Protein AF-A0A1G2YQS7-F1 (afdb_monomer_lite)

Sequence (127 aa):
MM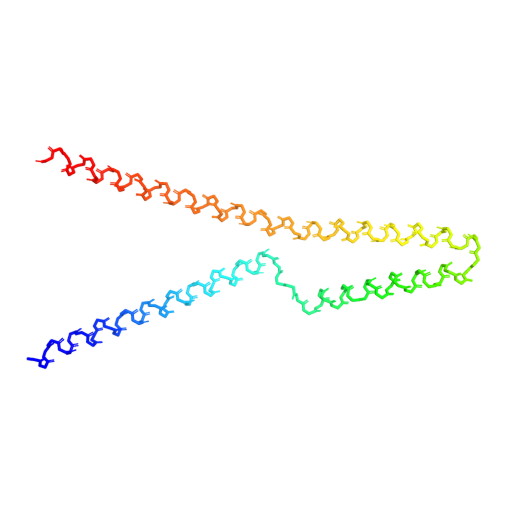EKQFNIETEMNDLRNELENFQQEKERVRAIVGKIGGIPTFNTKLINILFIMVLVVSVIISIIGGEKIRSLMIEAAVIALSIKIIYMINCQMKVNHFKLWMLSSIEWRLNEIMKVVRTRENKQKVE

Radius of gyration: 28.33 Å; chains: 1; bounding box: 50×42×80 Å

Structure (mmCIF, N/CA/C/O backbone):
data_AF-A0A1G2YQS7-F1
#
_entry.id   AF-A0A1G2YQS7-F1
#
loop_
_atom_site.group_PDB
_atom_site.id
_atom_site.type_symbol
_atom_site.label_atom_id
_atom_site.label_alt_id
_atom_site.label_comp_id
_atom_site.label_asym_id
_atom_site.label_entity_id
_atom_site.label_seq_id
_atom_site.pdbx_PDB_ins_code
_atom_site.Cartn_x
_atom_site.Cartn_y
_atom_site.Cartn_z
_atom_site.occupancy
_atom_site.B_iso_or_equiv
_atom_site.auth_seq_id
_atom_site.auth_comp_id
_atom_site.auth_asym_id
_atom_site.auth_atom_id
_atom_site.pdbx_PDB_model_num
ATOM 1 N N . MET A 1 1 ? 8.230 -28.464 -49.896 1.00 56.47 1 MET A N 1
ATOM 2 C CA . MET A 1 1 ? 7.083 -28.114 -49.018 1.00 56.47 1 MET A CA 1
ATOM 3 C C . MET A 1 1 ? 7.303 -28.565 -47.575 1.00 56.47 1 MET A C 1
ATOM 5 O O . MET A 1 1 ? 7.075 -27.758 -46.689 1.00 56.47 1 MET A O 1
ATOM 9 N N . MET A 1 2 ? 7.785 -29.791 -47.337 1.00 62.97 2 MET A N 1
ATOM 10 C CA . MET A 1 2 ? 8.037 -30.347 -45.994 1.00 62.97 2 MET A CA 1
ATOM 11 C C . MET A 1 2 ? 9.086 -29.559 -45.177 1.00 62.97 2 MET A C 1
ATOM 13 O O . MET A 1 2 ? 8.863 -29.264 -44.013 1.00 62.97 2 MET A O 1
ATOM 17 N N . GLU A 1 3 ? 10.168 -29.109 -45.817 1.00 67.88 3 GLU A N 1
ATOM 18 C CA . GLU A 1 3 ? 11.252 -28.330 -45.187 1.00 67.88 3 GLU A CA 1
ATOM 19 C C . GLU A 1 3 ? 10.809 -26.935 -44.700 1.00 67.88 3 GLU A C 1
ATOM 21 O O . GLU A 1 3 ? 11.231 -26.459 -43.652 1.00 67.88 3 GLU A O 1
ATOM 26 N N . LYS A 1 4 ? 9.878 -26.296 -45.422 1.00 69.38 4 LYS A N 1
ATOM 27 C CA . LYS A 1 4 ? 9.332 -24.981 -45.051 1.00 69.38 4 LYS A CA 1
ATOM 28 C C . LYS A 1 4 ? 8.371 -25.081 -43.861 1.00 69.38 4 LYS A C 1
ATOM 30 O O . LYS A 1 4 ? 8.360 -24.185 -43.029 1.00 69.38 4 LYS A O 1
ATOM 35 N N . GLN A 1 5 ? 7.604 -26.174 -43.774 1.00 70.69 5 GLN A N 1
ATOM 36 C CA . GLN A 1 5 ? 6.743 -26.461 -42.621 1.00 70.69 5 GLN A CA 1
ATOM 37 C C . GLN A 1 5 ? 7.581 -26.761 -41.371 1.00 70.69 5 GLN A C 1
ATOM 39 O O . GLN A 1 5 ? 7.315 -26.193 -40.321 1.00 70.69 5 GLN A O 1
ATOM 44 N N . PHE A 1 6 ? 8.649 -27.557 -41.510 1.00 75.75 6 PHE A N 1
ATOM 45 C CA . PHE A 1 6 ? 9.580 -27.863 -40.420 1.00 75.75 6 PHE A CA 1
ATOM 46 C C . PHE A 1 6 ? 10.269 -26.607 -39.860 1.00 75.75 6 PHE A C 1
ATOM 48 O O . PHE A 1 6 ? 10.380 -26.447 -38.646 1.00 75.75 6 PHE A O 1
ATOM 55 N N . ASN A 1 7 ? 10.676 -25.676 -40.730 1.00 79.69 7 ASN A N 1
ATOM 56 C CA . ASN A 1 7 ? 11.290 -24.422 -40.296 1.00 79.69 7 ASN A CA 1
ATOM 57 C C . ASN A 1 7 ? 10.292 -23.503 -39.566 1.00 79.69 7 ASN A C 1
ATOM 59 O O . ASN A 1 7 ? 10.620 -22.950 -38.524 1.00 79.69 7 ASN A O 1
ATOM 63 N N . ILE A 1 8 ? 9.053 -23.385 -40.065 1.00 80.94 8 ILE A N 1
ATOM 64 C CA . ILE A 1 8 ? 7.994 -22.595 -39.407 1.00 80.94 8 ILE A CA 1
ATOM 65 C C . ILE A 1 8 ? 7.635 -23.189 -38.041 1.00 80.94 8 ILE A C 1
ATOM 67 O O . ILE A 1 8 ? 7.426 -22.448 -37.086 1.00 80.94 8 ILE A O 1
ATOM 71 N N . GLU A 1 9 ? 7.577 -24.514 -37.936 1.00 80.81 9 GLU A N 1
ATOM 72 C CA . GLU A 1 9 ? 7.265 -25.203 -36.684 1.00 80.81 9 GLU A CA 1
ATOM 73 C C . GLU A 1 9 ? 8.387 -25.052 -35.646 1.00 80.81 9 GLU A C 1
ATOM 75 O O . GLU A 1 9 ? 8.107 -24.844 -34.466 1.00 80.81 9 GLU A O 1
ATOM 80 N N . THR A 1 10 ? 9.646 -25.050 -36.094 1.00 85.19 10 THR A N 1
ATOM 81 C CA . THR A 1 10 ? 10.815 -24.773 -35.245 1.00 85.19 10 THR A CA 1
ATOM 82 C C . THR A 1 10 ? 10.805 -23.329 -34.742 1.00 85.19 10 THR A C 1
ATOM 84 O O . THR A 1 10 ? 10.892 -23.108 -33.537 1.00 85.19 10 THR A O 1
ATOM 87 N N . GLU A 1 11 ? 10.583 -22.352 -35.627 1.00 80.00 11 GLU A N 1
ATOM 88 C CA . GLU A 1 11 ? 10.474 -20.938 -35.244 1.00 80.00 11 GLU A CA 1
ATOM 89 C C . GLU A 1 11 ? 9.298 -20.717 -34.280 1.00 80.00 11 GLU A C 1
ATOM 91 O O . GLU A 1 11 ? 9.448 -20.083 -33.240 1.00 80.00 11 GLU A O 1
ATOM 96 N N . MET A 1 12 ? 8.125 -21.299 -34.556 1.00 78.62 12 MET A N 1
ATOM 97 C CA . MET A 1 12 ? 6.975 -21.225 -33.647 1.00 78.62 12 MET A CA 1
ATOM 98 C C . MET A 1 12 ? 7.284 -21.802 -32.264 1.00 78.62 12 MET A C 1
ATOM 100 O O . MET A 1 12 ? 6.775 -21.292 -31.263 1.00 78.62 12 MET A O 1
ATOM 104 N N . ASN A 1 13 ? 8.081 -22.866 -32.193 1.00 85.75 13 ASN A N 1
ATOM 105 C CA . ASN A 1 13 ? 8.472 -23.470 -30.929 1.00 85.75 13 ASN A CA 1
ATOM 106 C C . ASN A 1 13 ? 9.477 -22.595 -30.162 1.00 85.75 13 ASN A C 1
ATOM 108 O O . ASN A 1 13 ? 9.319 -22.412 -28.954 1.00 85.75 13 ASN A O 1
ATOM 112 N N . ASP A 1 14 ? 10.433 -21.985 -30.860 1.00 86.88 14 ASP A N 1
ATOM 113 C CA . ASP A 1 14 ? 11.383 -21.040 -30.269 1.00 86.88 14 ASP A CA 1
ATOM 114 C C . ASP A 1 14 ? 10.672 -19.792 -29.733 1.00 86.88 14 ASP A C 1
ATOM 116 O O . ASP A 1 14 ? 10.871 -19.429 -28.572 1.00 86.88 14 ASP A O 1
ATOM 120 N N . LEU A 1 15 ? 9.742 -19.211 -30.503 1.00 83.94 15 LEU A N 1
ATOM 121 C CA . LEU A 1 15 ? 8.925 -18.081 -30.046 1.00 83.94 15 LEU A CA 1
ATOM 122 C C . LEU A 1 15 ? 8.093 -18.433 -28.802 1.00 83.94 15 LEU A C 1
ATOM 124 O O . LEU A 1 15 ? 7.926 -17.596 -27.913 1.00 83.94 15 LEU A O 1
ATOM 128 N N . ARG A 1 16 ? 7.554 -19.658 -28.715 1.00 82.56 16 ARG A N 1
ATOM 129 C CA . ARG A 1 16 ? 6.798 -20.116 -27.533 1.00 82.56 16 ARG A CA 1
ATOM 130 C C . ARG A 1 16 ? 7.691 -20.243 -26.305 1.00 82.56 16 ARG A C 1
ATOM 132 O O . ARG A 1 16 ? 7.285 -19.806 -25.229 1.00 82.56 16 ARG A O 1
ATOM 139 N N . ASN A 1 17 ? 8.883 -20.803 -26.473 1.00 86.12 17 ASN A N 1
ATOM 140 C CA . ASN A 1 17 ? 9.855 -20.973 -25.398 1.00 86.12 17 ASN A CA 1
ATOM 141 C C . ASN A 1 17 ? 10.358 -19.612 -24.881 1.00 86.12 17 ASN A C 1
ATOM 143 O O . ASN A 1 17 ? 10.475 -19.386 -23.675 1.00 86.12 17 ASN A O 1
ATOM 147 N N . GLU A 1 18 ? 10.568 -18.658 -25.788 1.00 76.88 18 GLU A N 1
ATOM 148 C CA . GLU A 1 18 ? 10.894 -17.278 -25.434 1.00 76.88 18 GLU A CA 1
ATOM 149 C C . GLU A 1 18 ? 9.750 -16.621 -24.645 1.00 76.88 18 GLU A C 1
ATOM 151 O O . GLU A 1 18 ? 9.978 -16.039 -23.583 1.00 76.88 18 GLU A O 1
ATOM 156 N N . LEU A 1 19 ? 8.500 -16.789 -25.095 1.00 80.50 19 LEU A N 1
ATOM 157 C CA . LEU A 1 19 ? 7.314 -16.283 -24.395 1.00 80.50 19 LEU A CA 1
ATOM 158 C C . LEU A 1 19 ? 7.178 -16.849 -22.975 1.00 80.50 19 LEU A C 1
ATOM 160 O O . LEU A 1 19 ? 6.801 -16.120 -22.054 1.00 80.50 19 LEU A O 1
ATOM 164 N N . GLU A 1 20 ? 7.465 -18.135 -22.792 1.00 83.94 20 GLU A N 1
ATOM 165 C CA . GLU A 1 20 ? 7.395 -18.808 -21.495 1.00 83.94 20 GLU A CA 1
ATOM 166 C C . GLU A 1 20 ? 8.477 -18.293 -20.533 1.00 83.94 20 GLU A C 1
ATOM 168 O O . GLU A 1 20 ? 8.186 -17.984 -19.371 1.00 83.94 20 GLU A O 1
ATOM 173 N N . ASN A 1 21 ? 9.690 -18.065 -21.041 1.00 81.69 21 ASN A N 1
ATOM 174 C CA . ASN A 1 21 ? 10.760 -17.406 -20.292 1.00 81.69 21 ASN A CA 1
ATOM 175 C C . ASN A 1 21 ? 10.382 -15.969 -19.893 1.00 81.69 21 ASN A C 1
ATOM 177 O O . ASN A 1 21 ? 10.559 -15.585 -18.732 1.00 81.69 21 ASN A O 1
ATOM 181 N N . PHE A 1 22 ? 9.763 -15.200 -20.796 1.00 73.31 22 PHE A N 1
ATOM 182 C CA . PHE A 1 22 ? 9.262 -13.858 -20.480 1.00 73.31 22 PHE A CA 1
ATOM 183 C C . PHE A 1 22 ? 8.168 -13.873 -19.404 1.00 73.31 22 PHE A C 1
ATOM 185 O O . PHE A 1 22 ? 8.136 -12.995 -18.535 1.00 73.31 22 PHE A O 1
ATOM 192 N N . GLN A 1 23 ? 7.263 -14.855 -19.432 1.00 74.50 23 GLN A N 1
ATOM 193 C CA . GLN A 1 23 ? 6.236 -15.012 -18.396 1.00 74.50 23 GLN A CA 1
ATOM 194 C C . GLN A 1 23 ? 6.875 -15.306 -17.032 1.00 74.50 23 GLN A C 1
ATOM 196 O O . GLN A 1 23 ? 6.507 -14.664 -16.045 1.00 74.50 23 GLN A O 1
ATOM 201 N N . GLN A 1 24 ? 7.876 -16.191 -16.970 1.00 78.94 24 GLN A N 1
ATOM 202 C CA . GLN A 1 24 ? 8.591 -16.487 -15.724 1.00 78.94 24 GLN A CA 1
ATOM 203 C C . GLN A 1 24 ? 9.340 -15.275 -15.165 1.00 78.94 24 GLN A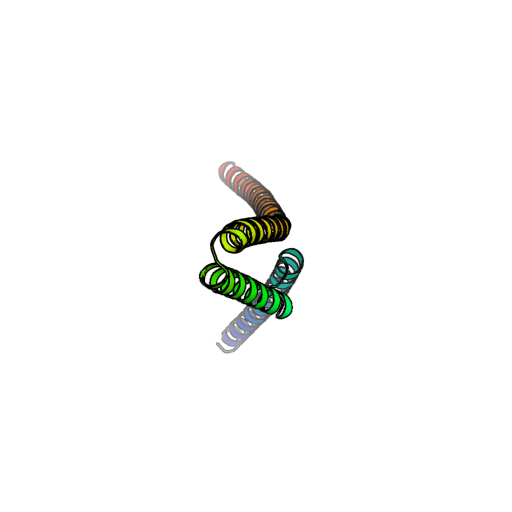 C 1
ATOM 205 O O . GLN A 1 24 ? 9.271 -15.012 -13.959 1.00 78.94 24 GLN A O 1
ATOM 210 N N . GLU A 1 25 ? 10.039 -14.513 -16.004 1.00 71.06 25 GLU A N 1
ATOM 211 C CA . GLU A 1 25 ? 10.705 -13.288 -15.552 1.00 71.06 25 GLU A CA 1
ATOM 212 C C . GLU A 1 25 ? 9.699 -12.251 -15.058 1.00 71.06 25 GLU A C 1
ATOM 214 O O . GLU A 1 25 ? 9.897 -11.649 -13.999 1.00 71.06 25 GLU A O 1
ATOM 219 N N . LYS A 1 26 ? 8.570 -12.095 -15.752 1.00 72.31 26 LYS A N 1
ATOM 220 C CA . LYS A 1 26 ? 7.483 -11.212 -15.321 1.00 72.31 26 LYS A CA 1
ATOM 221 C C . LYS A 1 26 ? 6.916 -11.625 -13.961 1.00 72.31 26 LYS A C 1
ATOM 223 O O . LYS A 1 26 ? 6.663 -10.758 -13.119 1.00 72.31 26 LYS A O 1
ATOM 228 N N . GLU A 1 27 ? 6.735 -12.922 -13.721 1.00 71.44 27 GLU A N 1
ATOM 229 C CA . GLU A 1 27 ? 6.277 -13.467 -12.437 1.00 71.44 27 GLU A CA 1
ATOM 230 C C . GLU A 1 27 ? 7.295 -13.183 -11.318 1.00 71.44 27 GLU A C 1
ATOM 232 O O . GLU A 1 27 ? 6.920 -12.736 -10.231 1.00 71.44 27 GLU A O 1
ATOM 237 N N . ARG A 1 28 ? 8.598 -13.350 -11.591 1.00 73.19 28 ARG A N 1
ATOM 238 C CA . ARG A 1 28 ? 9.682 -13.037 -10.641 1.00 73.19 28 ARG A CA 1
ATOM 239 C C . ARG A 1 28 ? 9.733 -11.553 -10.305 1.00 73.19 28 ARG A C 1
ATOM 241 O O . ARG A 1 28 ? 9.799 -11.196 -9.128 1.00 73.19 28 ARG A O 1
ATOM 248 N N . VAL A 1 29 ? 9.652 -10.689 -11.314 1.00 71.81 29 VAL A N 1
ATOM 249 C CA . VAL A 1 29 ? 9.602 -9.235 -11.120 1.00 71.81 29 VAL A CA 1
ATOM 250 C C . VAL A 1 29 ? 8.377 -8.874 -10.286 1.00 71.81 29 VAL 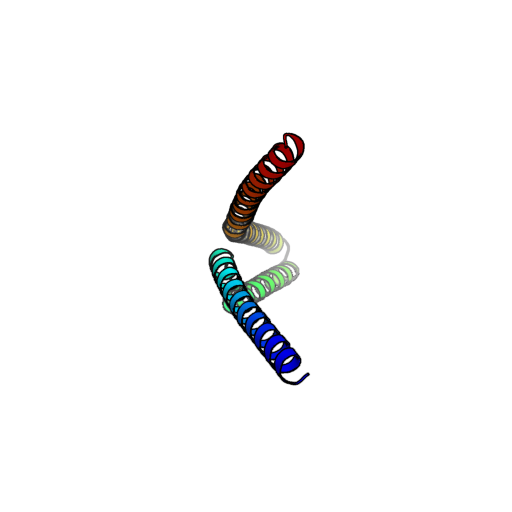A C 1
ATOM 252 O O . VAL A 1 29 ? 8.511 -8.176 -9.284 1.00 71.81 29 VAL A O 1
ATOM 255 N N . ARG A 1 30 ? 7.198 -9.424 -10.600 1.00 68.62 30 ARG A N 1
ATOM 256 C CA . ARG A 1 30 ? 5.979 -9.236 -9.800 1.00 68.62 30 ARG A CA 1
ATOM 257 C C . ARG A 1 30 ? 6.150 -9.715 -8.356 1.00 68.62 30 ARG A C 1
ATOM 259 O O . ARG A 1 30 ? 5.682 -9.032 -7.449 1.00 68.62 30 ARG A O 1
ATOM 266 N N . ALA A 1 31 ? 6.808 -10.846 -8.120 1.00 69.94 31 ALA A N 1
ATOM 267 C CA . ALA A 1 31 ? 7.046 -11.365 -6.775 1.00 69.94 31 ALA A CA 1
ATOM 268 C C . ALA A 1 31 ? 7.988 -10.457 -5.967 1.00 69.94 31 ALA A C 1
ATOM 270 O O . ALA A 1 31 ? 7.728 -10.189 -4.794 1.00 69.94 31 ALA A O 1
ATOM 271 N N . ILE A 1 32 ? 9.040 -9.922 -6.592 1.00 71.12 32 ILE A N 1
ATOM 272 C CA . ILE A 1 32 ? 9.960 -8.951 -5.977 1.00 71.12 32 ILE A CA 1
ATOM 273 C C . ILE A 1 32 ? 9.216 -7.648 -5.655 1.00 71.12 32 ILE A C 1
ATOM 275 O O . ILE A 1 32 ? 9.284 -7.156 -4.527 1.00 71.12 32 ILE A O 1
ATOM 279 N N . VAL A 1 33 ? 8.431 -7.142 -6.608 1.00 65.94 33 VAL A N 1
ATOM 280 C CA . VAL A 1 33 ? 7.553 -5.971 -6.449 1.00 65.94 33 VAL A CA 1
ATOM 281 C C . VAL A 1 33 ? 6.551 -6.191 -5.311 1.00 65.94 33 VAL A C 1
ATOM 283 O O . VAL A 1 33 ? 6.367 -5.315 -4.470 1.00 65.94 33 VAL A O 1
ATOM 286 N N . GLY A 1 34 ? 5.941 -7.375 -5.236 1.00 61.69 34 GLY A N 1
ATOM 287 C CA . GLY A 1 34 ? 5.003 -7.761 -4.180 1.00 61.69 34 GLY A CA 1
ATOM 288 C C . GLY A 1 34 ? 5.666 -7.927 -2.810 1.00 61.69 34 GLY A C 1
ATOM 289 O O . GLY A 1 34 ? 5.058 -7.602 -1.790 1.00 61.69 34 GLY A O 1
ATOM 290 N N . LYS A 1 35 ? 6.928 -8.369 -2.766 1.00 67.75 35 LYS A N 1
ATOM 291 C CA . LYS A 1 35 ? 7.723 -8.478 -1.534 1.00 67.75 35 LYS A CA 1
ATOM 292 C C . LYS A 1 35 ? 8.124 -7.103 -0.989 1.00 67.75 35 LYS A C 1
ATOM 294 O O . LYS A 1 35 ? 8.113 -6.913 0.223 1.00 67.75 35 LYS A O 1
ATOM 299 N N . ILE A 1 36 ? 8.419 -6.142 -1.865 1.00 66.50 36 ILE A N 1
ATOM 300 C CA . ILE A 1 36 ? 8.734 -4.751 -1.491 1.00 66.50 36 ILE A CA 1
ATOM 301 C C . ILE A 1 36 ? 7.458 -3.975 -1.133 1.00 66.50 36 ILE A C 1
ATOM 303 O O . ILE A 1 36 ? 7.452 -3.174 -0.199 1.00 66.50 36 ILE A O 1
ATOM 307 N N . GLY A 1 37 ? 6.365 -4.257 -1.845 1.00 61.44 37 GLY A N 1
ATOM 308 C CA . GLY A 1 37 ? 5.052 -3.659 -1.633 1.00 61.44 37 GLY A CA 1
ATOM 309 C C . GLY A 1 37 ? 4.317 -4.144 -0.378 1.00 61.44 37 GLY A C 1
ATOM 310 O O . GLY A 1 37 ? 3.326 -3.538 0.012 1.00 61.44 37 GLY A O 1
ATOM 311 N N . GLY A 1 38 ? 4.787 -5.231 0.240 1.00 61.19 38 GLY A N 1
ATOM 312 C CA . GLY A 1 38 ? 4.067 -5.920 1.303 1.00 61.19 38 GLY A CA 1
ATOM 313 C C . GLY A 1 38 ? 2.779 -6.539 0.768 1.00 61.19 38 GLY A C 1
ATOM 314 O O . GLY A 1 38 ? 1.726 -5.908 0.754 1.00 61.19 38 GLY A O 1
ATOM 315 N N . ILE A 1 39 ? 2.838 -7.799 0.338 1.00 58.06 39 ILE A N 1
ATOM 316 C CA . ILE A 1 39 ? 1.623 -8.568 0.054 1.00 58.06 39 ILE A CA 1
ATOM 317 C C . ILE A 1 39 ? 0.707 -8.530 1.289 1.00 58.06 39 ILE A C 1
ATOM 319 O O . ILE A 1 39 ? 1.167 -8.884 2.382 1.00 58.06 39 ILE A O 1
ATOM 323 N N . PRO A 1 40 ? -0.565 -8.097 1.158 1.00 58.66 40 PRO A N 1
ATOM 324 C CA . PRO A 1 40 ? -1.514 -8.130 2.259 1.00 58.66 40 PRO A CA 1
ATOM 325 C C . PRO A 1 40 ? -1.713 -9.590 2.663 1.00 58.66 40 PRO A C 1
ATOM 327 O O . PRO A 1 40 ? -2.439 -10.353 2.029 1.00 58.66 40 PRO A O 1
ATOM 330 N N . THR A 1 41 ? -0.991 -9.990 3.700 1.00 63.06 41 THR A N 1
ATOM 331 C CA . THR A 1 41 ? -1.040 -11.326 4.276 1.00 63.06 41 THR A CA 1
ATOM 332 C C . THR A 1 41 ? -2.380 -11.507 4.977 1.00 63.06 41 THR A C 1
ATOM 334 O O . THR A 1 41 ? -2.996 -10.543 5.428 1.00 63.06 41 THR A O 1
ATOM 337 N N . PHE A 1 42 ? -2.850 -12.745 5.117 1.00 59.41 42 PHE A N 1
ATOM 338 C CA . PHE A 1 42 ? -4.114 -13.028 5.808 1.00 59.41 42 PHE A CA 1
ATOM 339 C C . PHE A 1 42 ? -4.191 -12.377 7.204 1.00 59.41 42 PHE A C 1
ATOM 341 O O . PHE A 1 42 ? -5.244 -11.875 7.595 1.00 59.41 42 PHE A O 1
ATOM 348 N N . ASN A 1 43 ? -3.051 -12.250 7.890 1.00 64.62 43 ASN A N 1
ATOM 349 C CA . ASN A 1 43 ? -2.930 -11.570 9.180 1.00 64.62 43 ASN A CA 1
ATOM 350 C C . ASN A 1 43 ? -3.289 -10.074 9.120 1.00 64.62 43 ASN A C 1
ATOM 352 O O . ASN A 1 43 ? -3.907 -9.559 10.050 1.00 64.62 43 ASN A O 1
ATOM 356 N N . THR A 1 44 ? -2.963 -9.361 8.035 1.00 69.88 44 THR A N 1
ATOM 357 C CA . THR A 1 44 ? -3.293 -7.930 7.913 1.00 69.88 44 THR A CA 1
ATOM 358 C C . THR A 1 44 ? -4.783 -7.715 7.666 1.00 69.88 44 THR A C 1
ATOM 360 O O . THR A 1 44 ? -5.361 -6.779 8.222 1.00 69.88 44 THR A O 1
ATOM 363 N N . LYS A 1 45 ? -5.434 -8.616 6.915 1.00 72.50 45 LYS A N 1
ATOM 364 C CA . LYS A 1 45 ? -6.899 -8.631 6.763 1.00 72.50 45 LYS A CA 1
ATOM 365 C C . LYS A 1 45 ? -7.594 -8.877 8.102 1.00 72.50 45 LYS A C 1
ATOM 367 O O . LYS A 1 45 ? -8.544 -8.169 8.429 1.00 72.50 45 LYS A O 1
ATOM 372 N N . LEU A 1 46 ? -7.084 -9.823 8.891 1.00 77.38 46 LEU A N 1
ATOM 373 C CA . LEU A 1 46 ? -7.625 -10.172 10.207 1.00 77.38 46 LEU A CA 1
ATOM 374 C C . LEU A 1 46 ? -7.485 -9.008 11.202 1.00 77.38 46 LEU A C 1
ATOM 376 O O . LEU A 1 46 ? -8.451 -8.648 11.867 1.00 77.38 46 LEU A O 1
ATOM 380 N N . ILE A 1 47 ? -6.331 -8.332 11.216 1.00 79.00 47 ILE A N 1
ATOM 381 C CA . ILE A 1 47 ? -6.102 -7.114 12.011 1.00 79.00 47 ILE A CA 1
ATOM 382 C C . ILE A 1 47 ? -7.029 -5.970 11.582 1.00 79.00 47 ILE A C 1
ATOM 384 O O . ILE A 1 47 ? -7.467 -5.187 12.422 1.00 79.00 47 ILE A O 1
ATOM 388 N N . ASN A 1 48 ? -7.326 -5.838 10.287 1.00 80.62 48 ASN A N 1
ATOM 389 C CA . ASN A 1 48 ? -8.244 -4.808 9.807 1.00 80.62 48 ASN A CA 1
ATOM 390 C C . ASN A 1 48 ? -9.691 -5.083 10.243 1.00 80.62 48 ASN A C 1
ATOM 392 O O . ASN A 1 48 ? -10.365 -4.181 10.732 1.00 80.62 48 ASN A O 1
ATOM 396 N N . ILE A 1 49 ? -10.139 -6.335 10.126 1.00 82.75 49 ILE A N 1
ATOM 397 C CA . ILE A 1 49 ? -11.462 -6.776 10.592 1.00 82.75 49 ILE A CA 1
ATOM 398 C C . ILE A 1 49 ? -11.601 -6.585 12.103 1.00 82.75 49 ILE A C 1
ATOM 400 O O . ILE A 1 49 ? -12.601 -6.033 12.559 1.00 82.75 49 ILE A O 1
ATOM 404 N N . LEU A 1 50 ? -10.580 -6.969 12.872 1.00 84.31 50 LEU A N 1
ATOM 405 C CA . LEU A 1 50 ? -10.553 -6.762 14.317 1.00 84.31 50 LEU A CA 1
ATOM 406 C C . LEU A 1 50 ? -10.640 -5.272 14.671 1.00 84.31 50 LEU A C 1
ATOM 408 O O . LEU A 1 50 ? -11.384 -4.896 15.568 1.00 84.31 50 LEU A O 1
ATOM 412 N N . PHE A 1 51 ? -9.929 -4.412 13.939 1.00 83.00 51 PHE A N 1
ATOM 413 C CA . PHE A 1 51 ? -9.965 -2.969 14.169 1.00 83.00 51 PHE A CA 1
ATOM 414 C C . PHE A 1 51 ? -11.356 -2.370 13.911 1.00 83.00 51 PHE A C 1
ATOM 416 O O . PHE A 1 51 ? -11.842 -1.578 14.716 1.00 83.00 51 PHE A O 1
ATOM 423 N N . ILE A 1 52 ? -12.028 -2.790 12.834 1.00 84.12 52 ILE A N 1
ATOM 424 C CA . ILE A 1 52 ? -13.412 -2.385 12.543 1.00 84.12 52 ILE A CA 1
ATOM 425 C C . ILE A 1 52 ? -14.351 -2.859 13.654 1.00 84.12 52 ILE A C 1
ATOM 427 O O . ILE A 1 52 ? -15.171 -2.079 14.131 1.00 84.12 52 ILE A O 1
ATOM 431 N N . MET A 1 53 ? -14.207 -4.108 14.107 1.00 86.62 53 MET A N 1
ATOM 432 C CA . MET A 1 53 ? -15.011 -4.651 15.202 1.00 86.62 53 MET A CA 1
ATOM 433 C C . MET A 1 53 ? -14.837 -3.828 16.486 1.00 86.62 53 MET A C 1
ATOM 435 O O . MET A 1 53 ? -15.830 -3.452 17.104 1.00 86.62 53 MET A O 1
ATOM 439 N N . VAL A 1 54 ? -13.598 -3.486 16.855 1.00 84.56 54 VAL A N 1
ATOM 440 C CA . VAL A 1 54 ? -13.302 -2.648 18.031 1.00 84.56 54 VAL A CA 1
ATOM 441 C C . VAL A 1 54 ? -13.935 -1.262 17.904 1.00 84.56 54 VAL A C 1
ATOM 443 O O . VAL A 1 54 ? -14.528 -0.782 18.870 1.00 84.56 54 VAL A O 1
ATOM 446 N N . LEU A 1 55 ? -13.873 -0.632 16.726 1.00 84.31 55 LEU A N 1
ATOM 447 C CA . LEU A 1 55 ? -14.517 0.665 16.501 1.00 84.31 55 LEU A CA 1
ATOM 4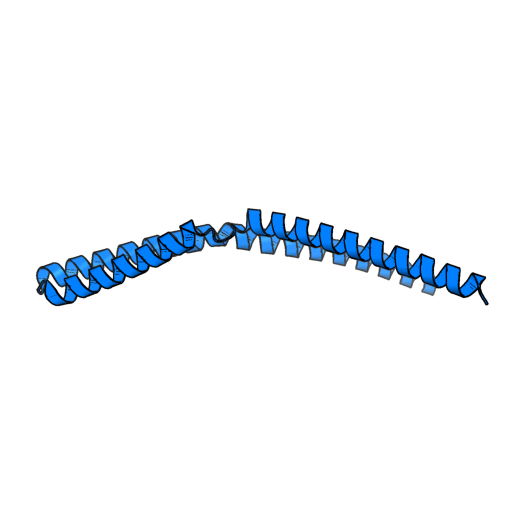48 C C . LEU A 1 55 ? -16.041 0.584 16.627 1.00 84.31 55 LEU A C 1
ATOM 450 O O . LEU A 1 55 ? -16.640 1.417 17.303 1.00 84.31 55 LEU A O 1
ATOM 454 N N . VAL A 1 56 ? -16.671 -0.429 16.028 1.00 85.38 56 VAL A N 1
ATOM 455 C CA . VAL A 1 56 ? -18.128 -0.622 16.112 1.00 85.38 56 VAL A CA 1
ATOM 456 C C . VAL A 1 56 ? -18.560 -0.846 17.561 1.00 85.38 56 VAL A C 1
ATOM 458 O O . VAL A 1 56 ? -19.493 -0.199 18.032 1.00 85.38 56 VAL A O 1
ATOM 461 N N . VAL A 1 57 ? -17.853 -1.705 18.297 1.00 84.12 57 VAL A N 1
ATOM 462 C CA . VAL A 1 57 ? -18.135 -1.971 19.716 1.00 84.12 57 VAL A CA 1
ATOM 463 C C . VAL A 1 57 ? -17.938 -0.713 20.566 1.00 84.12 57 VAL A C 1
ATOM 465 O O . VAL A 1 57 ? -18.776 -0.416 21.417 1.00 84.12 57 VAL A O 1
ATOM 468 N N . SER A 1 58 ? -16.882 0.063 20.309 1.00 80.50 58 SER A N 1
ATOM 469 C CA . SER A 1 58 ? -16.630 1.333 20.998 1.00 80.50 58 SER A CA 1
ATOM 470 C C . SER A 1 58 ? -17.777 2.330 20.795 1.00 80.50 58 SER A C 1
ATOM 472 O O . SER A 1 58 ? -18.248 2.926 21.765 1.00 80.50 58 SER A O 1
ATOM 474 N N . VAL A 1 59 ? -18.304 2.442 19.571 1.00 78.81 59 VAL A N 1
ATOM 475 C CA . VAL A 1 59 ? -19.460 3.301 19.266 1.00 78.81 59 VAL A CA 1
ATOM 476 C C . VAL A 1 59 ? -20.731 2.802 19.960 1.00 78.81 59 VAL A C 1
ATOM 478 O O . VAL A 1 59 ? -21.447 3.606 20.554 1.00 78.81 59 VAL A O 1
ATOM 481 N N . ILE A 1 60 ? -20.999 1.493 19.954 1.00 82.75 60 ILE A N 1
ATOM 482 C CA . ILE A 1 60 ? -22.185 0.913 20.611 1.00 82.75 60 ILE A CA 1
ATOM 483 C C . ILE A 1 60 ? -22.160 1.172 22.123 1.00 82.75 60 ILE A C 1
ATOM 485 O O . ILE A 1 60 ? -23.150 1.637 22.688 1.00 82.75 60 ILE A O 1
ATOM 489 N N . ILE A 1 61 ? -21.024 0.928 22.781 1.00 80.75 61 ILE A N 1
ATOM 490 C CA . ILE A 1 61 ? -20.871 1.192 24.219 1.00 80.75 61 ILE A CA 1
ATOM 491 C C . ILE A 1 61 ? -20.994 2.697 24.504 1.00 80.75 61 ILE A C 1
ATOM 493 O O . ILE A 1 61 ? -21.574 3.080 25.517 1.00 80.75 61 ILE A O 1
ATOM 497 N N . SER A 1 62 ? -20.512 3.556 23.603 1.00 75.12 62 SER A N 1
ATOM 498 C CA . SER A 1 62 ? -20.648 5.011 23.726 1.00 75.12 62 SER A CA 1
ATOM 499 C C . SER A 1 62 ? -22.111 5.482 23.671 1.00 75.12 62 SER A C 1
ATOM 501 O O . SER A 1 62 ? -22.498 6.389 24.409 1.00 75.12 62 SER A O 1
ATOM 503 N N . ILE A 1 63 ? -22.956 4.832 22.861 1.00 76.88 63 ILE A N 1
ATOM 504 C CA . ILE A 1 63 ? -24.400 5.118 22.798 1.00 76.88 63 ILE A CA 1
ATOM 505 C C . ILE A 1 63 ? -25.106 4.712 24.102 1.00 76.88 63 ILE A C 1
ATOM 507 O O . ILE A 1 63 ? -26.010 5.412 24.552 1.00 76.88 63 ILE A O 1
ATOM 511 N N . ILE A 1 64 ? -24.682 3.609 24.724 1.00 79.81 64 ILE A N 1
ATOM 512 C CA . ILE A 1 64 ? -25.332 3.040 25.917 1.00 79.81 64 ILE A CA 1
ATOM 513 C C . ILE A 1 64 ? -24.796 3.661 27.229 1.00 79.81 64 ILE A C 1
ATOM 515 O O . ILE A 1 64 ? -25.523 3.747 28.214 1.00 79.81 64 ILE A O 1
ATOM 519 N N . GLY A 1 65 ? -23.541 4.123 27.260 1.00 72.56 65 GLY A N 1
ATOM 520 C CA . GLY A 1 65 ? -22.778 4.442 28.480 1.00 72.56 65 GLY A CA 1
ATOM 521 C C . GLY A 1 65 ? -23.058 5.777 29.193 1.00 72.56 65 GLY A C 1
ATOM 522 O O . GLY A 1 65 ? -22.343 6.114 30.136 1.00 72.56 65 GLY A O 1
ATOM 523 N N . GLY A 1 66 ? -24.069 6.550 28.791 1.00 76.31 66 GLY A N 1
ATOM 524 C CA . GLY A 1 66 ? -24.372 7.858 29.397 1.00 76.31 66 GLY A CA 1
ATOM 525 C C . GLY A 1 66 ? -23.365 8.972 29.046 1.00 76.31 66 GLY A C 1
ATOM 526 O O . GLY A 1 66 ? -22.309 8.737 28.463 1.00 76.31 66 GLY A O 1
ATOM 527 N N . GLU A 1 67 ? -23.692 10.227 29.378 1.00 71.06 67 GLU A N 1
ATOM 528 C CA . GLU A 1 67 ? -23.038 11.416 28.789 1.00 71.06 67 GLU A CA 1
ATOM 529 C C . GLU A 1 67 ? -21.538 11.561 29.095 1.00 71.06 67 GLU A C 1
ATOM 531 O O . GLU A 1 67 ? -20.771 11.946 28.212 1.00 71.06 67 GLU A O 1
ATOM 536 N N . LYS A 1 68 ? -21.096 11.214 30.314 1.00 73.50 68 LYS A N 1
ATOM 537 C CA . LYS A 1 68 ? -19.678 11.333 30.707 1.00 73.50 68 LYS A CA 1
ATOM 538 C C . LYS A 1 68 ? -18.782 10.300 30.024 1.00 73.50 68 LYS A C 1
ATOM 540 O O . LYS A 1 68 ? -17.679 10.636 29.602 1.00 73.50 68 LYS A O 1
ATOM 545 N N . ILE A 1 69 ? -19.243 9.053 29.906 1.00 71.88 69 ILE A N 1
ATOM 546 C CA . ILE A 1 69 ? -18.456 7.974 29.288 1.00 71.88 69 ILE A CA 1
ATOM 547 C C . ILE A 1 69 ? -18.498 8.094 27.761 1.00 71.88 69 ILE A C 1
ATOM 549 O O . ILE A 1 69 ? -17.500 7.809 27.100 1.00 71.88 69 ILE A O 1
ATOM 553 N N . ARG A 1 70 ? -19.603 8.611 27.205 1.00 73.00 70 ARG A N 1
ATOM 554 C CA . ARG A 1 70 ? -19.766 8.863 25.768 1.00 73.00 70 ARG A CA 1
ATOM 555 C C . ARG A 1 70 ? -18.673 9.773 25.198 1.00 73.00 70 ARG A C 1
ATOM 557 O O . ARG A 1 70 ? -18.086 9.442 24.170 1.00 73.00 70 ARG A O 1
ATOM 564 N N . SER A 1 71 ? -18.373 10.890 25.869 1.00 74.12 71 SER A N 1
ATOM 565 C CA . SER A 1 71 ? -17.368 11.852 25.383 1.00 74.12 71 SER A CA 1
ATOM 566 C C . SER A 1 71 ? -15.960 11.248 25.358 1.00 74.12 71 SER A C 1
ATOM 568 O O . SER A 1 71 ? -15.281 11.307 24.336 1.00 74.12 71 SER A O 1
ATOM 570 N N . LEU A 1 72 ? 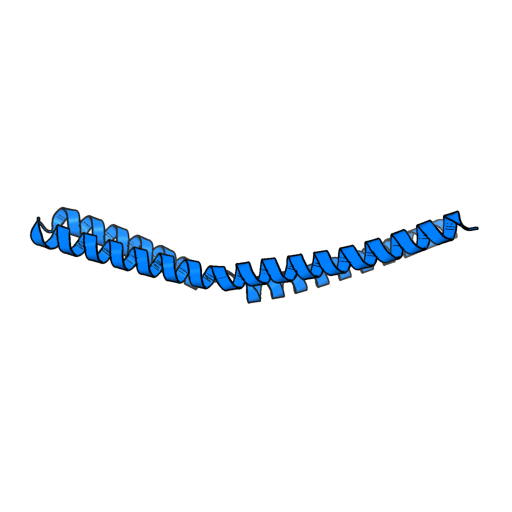-15.561 10.581 26.447 1.00 78.12 72 LEU A N 1
ATOM 571 C CA . LEU A 1 72 ? -14.249 9.932 26.557 1.00 78.12 72 LEU A CA 1
ATOM 572 C C . LEU A 1 72 ? -14.066 8.788 25.550 1.00 78.12 72 LEU A C 1
ATOM 574 O O .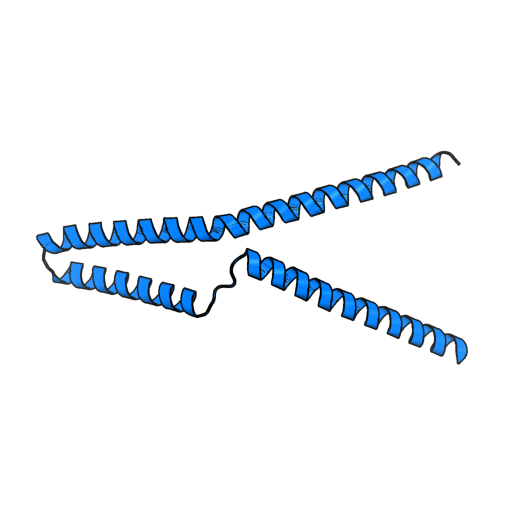 LEU A 1 72 ? -12.994 8.636 24.967 1.00 78.12 72 LEU A O 1
ATOM 578 N N . MET A 1 73 ? -15.109 7.987 25.317 1.00 77.75 73 MET A N 1
ATOM 579 C CA . MET A 1 73 ? -15.066 6.888 24.347 1.00 77.75 73 MET A CA 1
ATOM 580 C C . MET A 1 73 ? -14.907 7.374 22.908 1.00 77.75 73 MET A C 1
ATOM 582 O O . MET A 1 73 ? -14.158 6.773 22.140 1.00 77.75 73 MET A O 1
ATOM 586 N N . ILE A 1 74 ? -15.597 8.455 22.539 1.00 79.06 74 ILE A N 1
ATOM 587 C CA . ILE A 1 74 ? -15.501 9.028 21.192 1.00 79.06 74 ILE A CA 1
ATOM 588 C C . ILE A 1 74 ? -14.098 9.586 20.951 1.00 79.06 74 ILE A C 1
ATOM 590 O O . ILE A 1 74 ? -13.505 9.300 19.912 1.00 79.06 74 ILE A O 1
ATOM 594 N N . GLU A 1 75 ? -13.531 10.313 21.916 1.00 82.12 75 GLU A N 1
ATOM 595 C CA . GLU A 1 75 ? -12.152 10.807 21.819 1.00 82.12 75 GLU A CA 1
ATOM 596 C C . GLU A 1 75 ? -11.147 9.656 21.681 1.00 82.12 75 GLU A C 1
ATOM 598 O O . GLU A 1 75 ? -10.300 9.675 20.783 1.00 82.12 75 GLU A O 1
ATOM 603 N N . ALA A 1 76 ? -11.284 8.603 22.494 1.00 79.88 76 ALA A N 1
ATOM 604 C CA . ALA A 1 76 ? -10.432 7.419 22.405 1.00 79.88 76 ALA A CA 1
ATOM 605 C C . ALA A 1 76 ? -10.544 6.714 21.038 1.00 79.88 76 ALA A C 1
ATOM 607 O O . ALA A 1 76 ? -9.528 6.314 20.461 1.00 79.88 76 ALA A O 1
ATOM 608 N N . ALA A 1 77 ? -11.756 6.603 20.484 1.00 83.12 77 ALA A N 1
ATOM 609 C CA . ALA A 1 77 ? -11.987 6.021 19.163 1.00 83.12 77 ALA A CA 1
ATOM 610 C C . ALA A 1 77 ? -11.330 6.847 18.043 1.00 83.12 77 ALA A C 1
ATOM 612 O O . ALA A 1 77 ? -10.699 6.282 17.145 1.00 83.12 77 ALA A O 1
ATOM 613 N N . VAL A 1 78 ? -11.417 8.180 18.112 1.00 84.75 78 VAL A N 1
ATOM 614 C CA . VAL A 1 78 ? -10.790 9.093 17.140 1.00 84.75 78 VAL A CA 1
ATOM 615 C C . VAL A 1 78 ? -9.262 9.015 17.207 1.00 84.75 78 VAL A C 1
ATOM 617 O O . VAL A 1 78 ? -8.601 8.975 16.163 1.00 84.75 78 VAL A O 1
ATOM 620 N N . ILE A 1 79 ? -8.683 8.927 18.407 1.00 86.50 79 ILE A N 1
ATOM 621 C CA . ILE A 1 79 ? -7.233 8.750 18.586 1.00 86.50 79 ILE A CA 1
ATOM 622 C C . ILE A 1 79 ? -6.781 7.413 17.985 1.00 86.50 79 ILE A C 1
ATOM 624 O O . ILE A 1 79 ? -5.830 7.376 17.199 1.00 86.50 79 ILE A O 1
ATOM 628 N N . ALA A 1 80 ? -7.488 6.321 18.286 1.00 83.06 80 ALA A N 1
ATOM 629 C CA . ALA A 1 80 ? -7.181 5.003 17.734 1.00 83.06 80 ALA A CA 1
ATOM 630 C C . ALA A 1 80 ? -7.267 4.989 16.197 1.00 83.06 80 ALA A C 1
ATOM 632 O O . ALA A 1 80 ? -6.380 4.446 15.528 1.00 83.06 80 ALA A O 1
ATOM 633 N N . LEU A 1 81 ? -8.296 5.628 15.627 1.00 86.06 81 LEU A N 1
ATOM 634 C CA . LEU A 1 81 ? -8.458 5.786 14.180 1.00 86.06 81 LEU A CA 1
ATOM 635 C C . LEU A 1 81 ? -7.283 6.561 13.568 1.00 86.06 81 LEU A C 1
ATOM 637 O O . LEU A 1 81 ? -6.718 6.135 12.560 1.00 86.06 81 LEU A O 1
ATOM 641 N N . SER A 1 82 ? -6.870 7.653 14.208 1.00 87.44 82 SER A N 1
ATOM 642 C CA . SER A 1 82 ? -5.754 8.488 13.750 1.00 87.44 82 SER A CA 1
ATOM 643 C C . SER A 1 82 ? -4.441 7.703 13.713 1.00 87.44 82 SER A C 1
ATOM 645 O O . SER A 1 82 ? -3.741 7.707 12.698 1.00 87.44 82 SER A O 1
ATOM 647 N N . ILE A 1 83 ? -4.141 6.939 14.769 1.00 87.38 83 ILE A N 1
ATOM 648 C CA . ILE A 1 83 ? -2.959 6.064 14.825 1.00 87.38 83 ILE A CA 1
ATOM 649 C C . ILE A 1 83 ? -3.000 5.019 13.701 1.00 87.38 83 ILE A C 1
ATOM 651 O O . ILE A 1 83 ? -1.988 4.774 13.039 1.00 87.38 83 ILE A O 1
ATOM 655 N N . LYS A 1 84 ? -4.169 4.423 13.435 1.00 85.12 84 LYS A N 1
ATOM 656 C CA . LYS A 1 84 ? -4.334 3.441 12.355 1.00 85.12 84 LYS A CA 1
ATOM 657 C C . LYS A 1 84 ? -4.078 4.049 10.978 1.00 85.12 84 LYS A C 1
ATOM 659 O O . LYS A 1 84 ? -3.422 3.408 10.155 1.00 85.12 84 LYS A O 1
ATOM 664 N N . ILE A 1 85 ? -4.566 5.265 10.735 1.00 82.31 85 ILE A N 1
ATOM 665 C CA . ILE A 1 85 ? -4.334 5.991 9.481 1.00 82.31 85 ILE A CA 1
ATOM 666 C C . ILE A 1 85 ? -2.836 6.259 9.302 1.00 82.31 85 ILE A C 1
ATOM 668 O O . ILE A 1 85 ? -2.289 5.938 8.247 1.00 82.31 85 ILE A O 1
ATOM 672 N N . ILE A 1 86 ? -2.149 6.747 10.340 1.00 84.81 86 ILE A N 1
ATOM 673 C CA . ILE A 1 86 ? -0.693 6.975 10.312 1.00 84.81 86 ILE A CA 1
ATOM 674 C C . ILE A 1 86 ? 0.056 5.671 10.006 1.00 84.81 86 ILE A C 1
ATOM 676 O O . ILE A 1 86 ? 0.928 5.639 9.135 1.00 84.81 86 ILE A O 1
ATOM 680 N N . TYR A 1 87 ? -0.316 4.572 10.667 1.00 83.44 87 TYR A N 1
ATOM 681 C CA . TYR A 1 87 ? 0.273 3.257 10.417 1.00 83.44 87 TYR A CA 1
ATOM 682 C C . TYR A 1 87 ? 0.066 2.801 8.965 1.00 83.44 87 TYR A C 1
ATOM 684 O O . TYR A 1 87 ? 0.999 2.318 8.320 1.00 83.44 87 TYR A O 1
ATOM 692 N N . MET A 1 88 ? -1.142 2.987 8.426 1.00 76.81 88 MET A N 1
ATOM 693 C CA . MET A 1 88 ? -1.464 2.640 7.043 1.00 76.81 88 MET A CA 1
ATOM 694 C C . MET A 1 88 ? -0.640 3.467 6.048 1.00 76.81 88 MET A C 1
ATOM 696 O O . MET A 1 88 ? -0.086 2.901 5.106 1.00 76.81 88 MET A O 1
ATOM 700 N N . ILE A 1 89 ? -0.516 4.778 6.265 1.00 74.81 89 ILE A N 1
ATOM 701 C CA . ILE A 1 89 ? 0.283 5.675 5.416 1.00 74.81 89 ILE A CA 1
ATOM 702 C C . ILE A 1 89 ? 1.759 5.262 5.436 1.00 74.81 89 ILE A C 1
ATOM 704 O O . ILE A 1 89 ? 2.382 5.139 4.381 1.00 74.81 89 ILE A O 1
ATOM 708 N N . ASN A 1 90 ? 2.307 4.970 6.618 1.00 74.81 90 ASN A N 1
ATOM 709 C CA . ASN A 1 90 ? 3.694 4.527 6.755 1.00 74.81 90 ASN A CA 1
ATOM 710 C C . ASN A 1 90 ? 3.952 3.189 6.040 1.00 74.81 90 ASN A C 1
ATOM 712 O O . ASN A 1 90 ? 5.001 2.985 5.429 1.00 74.81 90 ASN A O 1
ATOM 716 N N . CYS A 1 91 ? 2.970 2.285 6.056 1.00 70.38 91 CYS A N 1
ATOM 717 C CA . CYS A 1 91 ? 3.040 1.038 5.301 1.00 70.38 91 CYS A CA 1
ATOM 718 C C . CYS A 1 91 ? 3.024 1.293 3.779 1.00 70.38 91 CYS A C 1
ATOM 720 O O . CYS A 1 91 ? 3.806 0.692 3.041 1.00 70.38 91 CYS A O 1
ATOM 722 N N . GLN A 1 92 ? 2.206 2.242 3.310 1.00 69.25 92 GLN A N 1
ATOM 723 C CA . GLN A 1 92 ? 2.109 2.601 1.890 1.00 69.25 92 GLN A CA 1
ATOM 724 C C . GLN A 1 92 ? 3.334 3.364 1.348 1.00 69.25 92 GLN A C 1
ATOM 726 O O . GLN A 1 92 ? 3.642 3.229 0.160 1.00 69.25 92 GLN A O 1
ATOM 731 N N . MET A 1 93 ? 4.079 4.105 2.181 1.00 72.12 93 MET A N 1
ATOM 732 C CA . MET A 1 93 ? 5.267 4.865 1.746 1.00 72.12 93 MET A CA 1
ATOM 733 C C . MET A 1 93 ? 6.322 3.999 1.045 1.00 72.12 93 MET A C 1
ATOM 735 O O . MET A 1 93 ? 6.871 4.412 0.024 1.00 72.12 93 MET A O 1
ATOM 739 N N . LYS A 1 94 ? 6.575 2.782 1.542 1.00 69.69 94 LYS A N 1
ATOM 740 C CA . LYS A 1 94 ? 7.567 1.864 0.949 1.00 69.69 94 LYS A CA 1
ATOM 741 C C . LYS A 1 94 ? 7.178 1.446 -0.467 1.00 69.69 94 LYS A C 1
ATOM 743 O O . LYS A 1 94 ? 8.013 1.440 -1.369 1.00 69.69 94 LYS A O 1
ATOM 748 N N . VAL A 1 95 ? 5.891 1.164 -0.671 1.00 71.25 95 VAL A N 1
ATOM 749 C CA . VAL A 1 95 ? 5.335 0.809 -1.982 1.00 71.25 95 VAL A CA 1
ATOM 750 C C . VAL A 1 95 ? 5.425 1.992 -2.934 1.00 71.25 95 VAL A C 1
ATOM 752 O O . VAL A 1 95 ? 5.782 1.825 -4.096 1.00 71.25 95 VAL A O 1
ATOM 755 N N . ASN A 1 96 ? 5.107 3.191 -2.446 1.00 73.25 96 ASN A N 1
ATOM 756 C CA . ASN A 1 96 ? 5.097 4.388 -3.273 1.00 73.25 96 ASN A CA 1
ATOM 757 C C . ASN A 1 96 ? 6.508 4.778 -3.726 1.00 73.25 96 ASN A C 1
ATOM 759 O O . ASN A 1 96 ? 6.719 5.033 -4.907 1.00 73.25 96 ASN A O 1
ATOM 763 N N . HIS A 1 97 ? 7.486 4.723 -2.817 1.00 76.94 97 HIS A N 1
ATOM 764 C CA . HIS A 1 97 ? 8.896 4.927 -3.150 1.00 76.94 97 HIS A CA 1
ATOM 765 C C . HIS A 1 97 ? 9.376 3.917 -4.198 1.00 76.94 97 HIS A C 1
ATOM 767 O O . HIS A 1 97 ? 10.052 4.274 -5.158 1.00 76.94 97 HIS A O 1
ATOM 773 N N . PHE A 1 98 ? 8.974 2.655 -4.057 1.00 75.94 98 PHE A N 1
ATOM 774 C CA . PHE A 1 98 ? 9.329 1.623 -5.020 1.00 75.94 98 PHE A CA 1
ATOM 775 C C . PHE A 1 98 ? 8.678 1.833 -6.398 1.00 75.94 98 PHE A C 1
ATOM 777 O O . PHE A 1 98 ? 9.349 1.677 -7.417 1.00 75.94 98 PHE A O 1
ATOM 784 N N . LYS A 1 99 ? 7.402 2.245 -6.450 1.00 78.00 99 LYS A N 1
ATOM 785 C CA . LYS A 1 99 ? 6.733 2.633 -7.706 1.00 78.00 99 LYS A CA 1
ATOM 786 C C . LYS A 1 99 ? 7.483 3.766 -8.410 1.00 78.00 99 LYS A C 1
ATOM 788 O O . LYS A 1 99 ? 7.700 3.684 -9.615 1.00 78.00 99 LYS A O 1
ATOM 793 N N . LEU A 1 100 ? 7.904 4.780 -7.655 1.00 80.62 100 LEU A N 1
ATOM 794 C CA . LEU A 1 100 ? 8.677 5.916 -8.161 1.00 80.62 100 LEU A CA 1
ATOM 795 C C . LEU A 1 100 ? 10.035 5.467 -8.712 1.00 80.62 100 LEU A C 1
ATOM 797 O O . LEU A 1 100 ? 10.369 5.775 -9.851 1.00 80.62 100 LEU A O 1
ATOM 801 N N . TRP A 1 101 ? 10.770 4.660 -7.946 1.00 79.69 101 TRP A N 1
ATOM 802 C CA . TRP A 1 101 ? 12.075 4.133 -8.351 1.00 79.69 101 TRP A CA 1
ATOM 803 C C . TRP A 1 101 ? 12.004 3.290 -9.632 1.00 79.69 101 TRP A C 1
ATOM 805 O O . TRP A 1 101 ? 12.856 3.401 -10.518 1.00 79.69 101 TRP A O 1
ATOM 815 N N . MET A 1 102 ? 10.956 2.478 -9.764 1.00 82.94 102 MET A N 1
ATOM 816 C CA . MET A 1 102 ? 10.712 1.694 -10.970 1.00 82.94 102 MET A CA 1
ATOM 817 C C . MET A 1 102 ? 10.390 2.584 -12.174 1.00 82.94 102 MET A C 1
ATOM 819 O O . MET A 1 102 ? 10.958 2.375 -13.244 1.00 82.94 102 MET A O 1
ATOM 823 N N . LEU A 1 103 ? 9.527 3.590 -11.998 1.00 87.56 103 LEU A N 1
ATOM 824 C CA . LEU A 1 103 ? 9.174 4.529 -13.063 1.00 87.56 103 LEU A CA 1
ATOM 825 C C . LEU A 1 103 ? 10.416 5.273 -13.571 1.00 87.56 103 LEU A C 1
ATOM 827 O O . LEU A 1 103 ? 10.652 5.294 -14.774 1.00 87.56 103 LEU A O 1
ATOM 831 N N . SER A 1 104 ? 11.257 5.779 -12.663 1.00 79.75 104 SER A N 1
ATOM 832 C CA . SER A 1 104 ? 12.513 6.452 -13.019 1.00 79.75 104 SER A CA 1
ATOM 833 C C . SER A 1 104 ? 13.496 5.525 -13.738 1.00 79.75 104 SER A C 1
ATOM 835 O O . SER A 1 104 ? 14.177 5.945 -14.671 1.00 79.75 104 SER A O 1
ATOM 837 N N . SER A 1 105 ? 13.553 4.248 -13.352 1.00 82.06 105 SER A N 1
ATOM 838 C CA . SER A 1 105 ? 14.407 3.260 -14.026 1.00 82.06 105 SER A CA 1
ATOM 839 C C . SER A 1 105 ? 13.941 2.986 -15.461 1.00 82.06 105 SER A C 1
ATOM 841 O O . SER A 1 105 ? 14.764 2.873 -16.372 1.00 82.06 105 SER A O 1
ATOM 843 N N . ILE A 1 106 ? 12.623 2.899 -15.674 1.00 88.88 106 ILE A N 1
ATOM 844 C CA . ILE A 1 106 ? 12.022 2.720 -17.003 1.00 88.88 106 ILE A CA 1
ATOM 845 C C . ILE A 1 106 ? 12.228 3.973 -17.853 1.00 88.88 106 ILE A C 1
ATOM 847 O O . ILE A 1 106 ? 12.627 3.854 -19.008 1.00 88.88 106 ILE A O 1
ATOM 851 N N . GLU A 1 107 ? 12.001 5.158 -17.291 1.00 87.69 107 GLU A N 1
ATOM 852 C CA . GLU A 1 107 ? 12.195 6.436 -17.979 1.00 87.69 107 GLU A CA 1
ATOM 853 C C . GLU A 1 107 ? 13.639 6.591 -18.473 1.00 87.69 107 GLU A C 1
ATOM 855 O O . GLU A 1 107 ? 13.867 6.897 -19.645 1.00 87.69 107 GLU A O 1
ATOM 860 N N . TRP A 1 108 ? 14.620 6.282 -17.619 1.00 84.12 108 TRP A N 1
ATOM 861 C CA . TRP A 1 108 ? 16.033 6.327 -17.989 1.00 84.12 108 TRP A CA 1
ATOM 862 C C . TRP A 1 108 ? 16.370 5.344 -19.122 1.00 84.12 108 TRP A C 1
ATOM 864 O O . TRP A 1 108 ? 16.969 5.740 -20.125 1.00 84.12 108 TRP A O 1
ATOM 874 N N . ARG A 1 109 ? 15.916 4.085 -19.017 1.00 84.19 109 ARG A N 1
ATOM 875 C CA . ARG A 1 109 ? 16.089 3.061 -20.068 1.00 84.19 109 ARG A CA 1
ATOM 876 C C . ARG A 1 109 ? 15.437 3.471 -21.391 1.00 84.19 109 ARG A C 1
ATOM 878 O O . ARG A 1 109 ? 16.040 3.299 -22.449 1.00 84.19 109 ARG A O 1
ATOM 885 N N . LEU A 1 110 ? 14.221 4.013 -21.345 1.00 89.69 110 LEU A N 1
ATOM 886 C CA . LEU A 1 110 ? 13.490 4.469 -22.527 1.00 89.69 110 LEU A CA 1
ATOM 887 C C . LEU A 1 110 ? 14.239 5.612 -23.225 1.00 89.69 110 LEU A C 1
ATOM 889 O O . LEU A 1 110 ? 14.354 5.625 -24.451 1.00 89.69 110 LEU A O 1
ATOM 893 N N . ASN A 1 111 ? 14.794 6.539 -22.443 1.00 92.44 111 ASN A N 1
ATOM 894 C CA . ASN A 1 111 ? 15.570 7.658 -22.958 1.00 92.44 111 ASN A CA 1
ATOM 895 C C . ASN A 1 111 ? 16.872 7.202 -23.645 1.00 92.44 111 ASN A C 1
ATOM 897 O O . ASN A 1 111 ? 17.221 7.719 -24.708 1.00 92.44 111 ASN A O 1
ATOM 901 N N . GLU A 1 112 ? 17.570 6.200 -23.098 1.00 87.00 112 GLU A N 1
ATOM 902 C CA . GLU A 1 112 ? 18.739 5.609 -23.766 1.00 87.00 112 GLU A CA 1
ATOM 903 C C . GLU A 1 112 ? 18.374 4.968 -25.108 1.00 87.00 112 GLU A C 1
ATOM 905 O O . GLU A 1 112 ? 19.031 5.237 -26.118 1.00 87.00 112 GLU A O 1
ATOM 910 N N . ILE A 1 113 ? 17.301 4.171 -25.144 1.00 90.44 113 ILE A N 1
ATOM 911 C CA . ILE A 1 113 ? 16.819 3.544 -26.381 1.00 90.44 113 ILE A CA 1
ATOM 912 C C . ILE A 1 113 ? 16.475 4.623 -27.412 1.00 90.44 113 ILE A C 1
ATOM 914 O O . ILE A 1 113 ? 16.917 4.540 -28.558 1.00 90.44 113 ILE A O 1
ATOM 918 N N . MET A 1 114 ? 15.762 5.675 -27.005 1.00 89.69 114 MET A N 1
ATOM 919 C CA . MET A 1 114 ? 15.407 6.787 -27.889 1.00 89.69 114 MET A CA 1
ATOM 920 C C . MET A 1 114 ? 16.651 7.492 -28.453 1.00 89.69 114 MET A C 1
ATOM 922 O O . MET A 1 114 ? 16.686 7.836 -29.636 1.00 89.69 114 MET A O 1
ATOM 926 N N . LYS A 1 115 ? 17.710 7.656 -27.649 1.00 88.88 115 LYS A N 1
ATOM 927 C CA . LYS A 1 115 ? 18.991 8.224 -28.100 1.00 88.88 115 LYS A CA 1
ATOM 928 C C . LYS A 1 115 ? 19.688 7.330 -29.132 1.00 88.88 115 LYS A C 1
ATOM 930 O O . LYS A 1 115 ? 20.210 7.841 -30.126 1.00 88.88 115 LYS A O 1
ATOM 935 N N . VAL A 1 116 ? 19.680 6.010 -28.930 1.00 89.62 116 VAL A N 1
ATOM 936 C CA . VAL A 1 116 ? 20.226 5.040 -29.896 1.00 89.62 116 VAL A CA 1
ATOM 937 C C . VAL A 1 116 ? 19.440 5.069 -31.206 1.00 89.62 116 VAL A C 1
ATOM 939 O O . VAL A 1 116 ? 20.059 5.153 -32.267 1.00 89.62 116 VAL A O 1
ATOM 942 N N . VAL A 1 117 ? 18.105 5.060 -31.145 1.00 89.75 117 VAL A N 1
ATOM 943 C CA . VAL A 1 117 ? 17.234 5.137 -32.331 1.00 89.75 117 VAL A CA 1
ATOM 944 C C . VAL A 1 117 ? 17.536 6.405 -33.128 1.00 89.75 117 VAL A C 1
ATOM 946 O O . VAL A 1 117 ? 17.887 6.316 -34.302 1.00 89.75 117 VAL A O 1
ATOM 949 N N . ARG A 1 118 ? 17.552 7.570 -32.471 1.00 87.50 118 ARG A N 1
ATOM 950 C CA . ARG A 1 118 ? 17.831 8.862 -33.120 1.00 87.50 118 ARG A CA 1
ATOM 951 C C . ARG A 1 118 ? 19.229 8.931 -33.748 1.00 87.50 118 ARG A C 1
ATOM 953 O O . ARG A 1 118 ? 19.418 9.539 -34.797 1.00 87.50 118 ARG A O 1
ATOM 960 N N . THR A 1 119 ? 20.221 8.293 -33.121 1.00 86.75 119 THR A N 1
ATOM 961 C CA . THR A 1 119 ? 21.590 8.202 -33.665 1.00 86.75 119 THR A CA 1
ATOM 962 C C . THR A 1 119 ? 21.629 7.353 -34.936 1.00 86.75 119 THR A C 1
ATOM 964 O O . THR A 1 119 ? 22.364 7.684 -35.866 1.00 86.75 119 THR A O 1
ATOM 967 N N . ARG A 1 120 ? 20.839 6.273 -35.001 1.00 84.62 120 ARG A N 1
ATOM 968 C CA . ARG A 1 120 ? 20.734 5.435 -36.205 1.00 84.62 120 ARG A CA 1
ATOM 969 C C . ARG A 1 120 ? 19.972 6.138 -37.328 1.00 84.62 120 ARG A C 1
ATOM 971 O O . ARG A 1 120 ? 20.454 6.119 -38.456 1.00 84.62 120 ARG A O 1
ATOM 978 N N . GLU A 1 121 ? 18.873 6.824 -37.017 1.00 82.00 121 GLU A N 1
ATOM 979 C CA . GLU A 1 121 ? 18.120 7.622 -37.999 1.00 82.00 121 GLU A CA 1
ATOM 980 C C . GLU A 1 121 ? 18.974 8.735 -38.621 1.00 82.00 121 GLU A C 1
ATOM 982 O O . GLU A 1 121 ? 18.931 8.951 -39.829 1.00 82.00 121 GLU A O 1
ATOM 987 N N . ASN A 1 122 ? 19.792 9.425 -37.819 1.00 75.75 122 ASN A N 1
ATOM 988 C CA . ASN A 1 122 ? 20.676 10.469 -38.338 1.00 75.75 122 ASN A CA 1
ATOM 989 C C . ASN A 1 122 ? 21.817 9.912 -39.199 1.00 75.75 122 ASN A C 1
ATOM 991 O O . ASN A 1 122 ? 22.219 10.581 -40.142 1.00 75.75 122 ASN A O 1
ATOM 995 N N . LYS A 1 123 ? 22.328 8.704 -38.922 1.00 71.31 123 LYS A N 1
ATOM 996 C CA . LYS A 1 123 ? 23.329 8.063 -39.793 1.00 71.31 123 LYS A CA 1
ATOM 997 C C . LYS A 1 123 ? 22.737 7.657 -41.146 1.00 71.31 123 LYS A C 1
ATOM 999 O O . LYS A 1 123 ? 23.376 7.893 -42.158 1.00 71.31 123 LYS A O 1
ATOM 1004 N N . GLN A 1 124 ? 21.502 7.152 -41.169 1.00 64.81 124 GLN A N 1
ATOM 1005 C CA . GLN A 1 124 ? 20.795 6.798 -42.409 1.00 64.81 124 GLN A CA 1
ATOM 1006 C C . GLN A 1 124 ? 20.397 7.993 -43.286 1.00 64.81 124 GLN A C 1
ATOM 1008 O O . GLN A 1 124 ? 20.060 7.793 -44.444 1.00 64.81 124 GLN A O 1
ATOM 1013 N N . LYS A 1 125 ? 20.379 9.219 -42.750 1.00 58.41 125 LYS A N 1
ATOM 1014 C CA . LYS A 1 125 ? 20.103 10.440 -43.531 1.00 58.41 125 LYS A CA 1
ATOM 1015 C C . LYS A 1 125 ? 21.358 11.111 -44.096 1.00 58.41 125 LYS A C 1
ATOM 1017 O O . LYS A 1 125 ? 21.227 12.090 -44.824 1.00 58.41 125 LYS A O 1
ATOM 1022 N N . VAL A 1 126 ? 22.544 10.666 -43.681 1.00 59.12 126 VAL A N 1
ATOM 1023 C CA . VAL A 1 126 ? 23.839 11.244 -44.078 1.00 59.12 126 VAL A CA 1
ATOM 1024 C C . VAL A 1 126 ? 24.544 10.379 -45.137 1.00 59.12 126 VAL A C 1
ATOM 1026 O O . VAL A 1 126 ? 25.444 10.879 -45.806 1.00 59.12 126 VAL A O 1
ATOM 1029 N N . GLU A 1 127 ? 24.112 9.127 -45.315 1.00 48.81 127 GLU A N 1
ATOM 1030 C CA . GLU A 1 127 ? 24.412 8.266 -46.476 1.00 48.81 127 GLU A CA 1
ATOM 1031 C C . GLU A 1 127 ? 23.361 8.443 -47.580 1.00 48.81 127 GLU A C 1
ATOM 1033 O O . GLU A 1 127 ? 23.754 8.381 -48.766 1.00 48.81 127 GLU A O 1
#

Foldseek 3Di:
DVVVVVVVVVVVVVVVVVVVVVVVVVVVVVVVLCVQLPPCDPVNVVVVVVLVVVLVVLCVCLVVVDDPSVVVSVVVSVVSVVVVVVVVVVSRVSSVVVVVVVVVVVVVVVVVVVVVVVVVVVVVVVD

pLDDT: mean 77.28, std 8.69, range [48.81, 92.44]

Secondary structure (DSSP, 8-state):
-HHHHHHHHHHHHHHHHHHHHHHHHHHHHHHHHHHHHT---HHHHHHHHHHHHHHHHHHHHHHHSHHHHHHHHHHHHHHHHHHHHHHHHHHHHHHHHHHHHHHHHHHHHHHHHHHHHHHHHHHHTT-